Protein AF-A0A7D9HE94-F1 (afdb_monomer)

Radius of gyration: 26.47 Å; Cα contacts (8 Å, |Δi|>4): 13; chains: 1; bounding box: 56×40×53 Å

Organism: Paramuricea clavata (NCBI:txid317549)

Sequence (73 aa):
MDSFNEDLKVLDLNDDYDLSVLIDKYENTLKETLQQHAPQKRRIITLRPLSPWYNDHHGTMRRLVKKKEIAGN

Foldseek 3Di:
DCPLVVLVVVPPLPDDPDPVVSVVSVVVSVVVSCCVPPNDDDDDDPDDPDDPPDDCVVVVVVVVVVVCVVVVD

Secondary structure (DSSP, 8-state):
--HHHHHHHT------S-HHHHHHHHHHHHHHHHHHHS--PPP----PPPPTT--THHHHHHHHHHHHHHHT-

pLDDT: mean 79.39, std 8.39, range [50.94, 89.94]

Structure (mmCIF, N/CA/C/O backbone):
data_AF-A0A7D9HE94-F1
#
_entry.id   AF-A0A7D9HE94-F1
#
loop_
_atom_site.group_PDB
_atom_site.id
_atom_site.type_symbol
_atom_site.label_atom_id
_atom_site.label_alt_id
_atom_site.label_comp_id
_atom_site.label_asym_id
_atom_site.label_entity_id
_atom_site.label_seq_id
_atom_site.pdbx_PDB_ins_code
_atom_site.Cartn_x
_atom_site.Cartn_y
_atom_site.Cartn_z
_atom_site.occupancy
_atom_site.B_iso_or_equiv
_atom_site.auth_seq_id
_atom_site.auth_comp_id
_atom_site.auth_asym_id
_atom_site.auth_atom_id
_atom_site.pdbx_PDB_model_num
ATOM 1 N N . MET A 1 1 ? 4.690 13.348 10.400 1.00 56.78 1 MET A N 1
ATOM 2 C CA . MET A 1 1 ? 4.509 11.887 10.590 1.00 56.78 1 MET A CA 1
ATOM 3 C C . MET A 1 1 ? 3.228 11.607 11.380 1.00 56.78 1 MET A C 1
ATOM 5 O O . MET A 1 1 ? 2.792 10.469 11.441 1.00 56.78 1 MET A O 1
ATOM 9 N N . ASP A 1 2 ? 2.592 12.651 11.917 1.00 68.94 2 ASP A N 1
ATOM 10 C CA . ASP A 1 2 ? 1.471 12.559 12.852 1.00 68.94 2 ASP A CA 1
ATOM 11 C C . ASP A 1 2 ? 0.105 12.359 12.186 1.00 68.94 2 ASP A C 1
ATOM 13 O O . ASP A 1 2 ? -0.795 11.838 12.831 1.00 68.94 2 ASP A O 1
ATOM 17 N N . SER A 1 3 ? -0.036 12.660 10.889 1.00 81.94 3 SER A N 1
ATOM 18 C CA . SER A 1 3 ? -1.313 12.549 10.165 1.00 81.94 3 SER A CA 1
ATOM 19 C C . SER A 1 3 ? -1.875 11.126 10.128 1.00 81.94 3 SER A C 1
ATOM 21 O O . SER A 1 3 ? -3.070 10.947 10.293 1.00 81.94 3 SER A O 1
ATOM 23 N N . PHE A 1 4 ? -1.030 10.099 9.987 1.00 83.88 4 PHE A N 1
ATOM 24 C CA . PHE A 1 4 ? -1.487 8.704 10.053 1.00 83.88 4 PHE A CA 1
ATOM 25 C C . PHE A 1 4 ? -2.028 8.344 11.444 1.00 83.88 4 PHE A C 1
ATOM 27 O O . PHE A 1 4 ? -3.048 7.676 11.564 1.00 83.88 4 PHE A O 1
ATOM 34 N N . ASN A 1 5 ? -1.347 8.792 12.502 1.00 81.94 5 ASN A N 1
ATOM 35 C CA . ASN A 1 5 ? -1.768 8.523 13.876 1.00 81.94 5 ASN A CA 1
ATOM 36 C C . ASN A 1 5 ? -3.007 9.334 14.267 1.00 81.94 5 ASN A C 1
ATOM 38 O O . ASN A 1 5 ? -3.782 8.875 15.098 1.00 81.94 5 ASN A O 1
ATOM 42 N N . GLU A 1 6 ? -3.192 10.530 13.707 1.00 84.88 6 GLU A N 1
ATOM 43 C CA . GLU A 1 6 ? -4.431 11.295 13.852 1.00 84.88 6 GLU A CA 1
ATOM 44 C C . GLU A 1 6 ? -5.589 10.606 13.131 1.00 84.88 6 GLU A C 1
ATOM 46 O O . GLU A 1 6 ? -6.614 10.365 13.762 1.00 84.88 6 GLU A O 1
ATOM 51 N N . ASP A 1 7 ? -5.395 10.173 11.883 1.00 81.31 7 ASP A N 1
ATOM 52 C CA . ASP A 1 7 ? -6.413 9.440 11.122 1.00 81.31 7 ASP A CA 1
ATOM 53 C C . ASP A 1 7 ? -6.790 8.115 11.810 1.00 81.31 7 ASP A C 1
ATOM 55 O O . ASP A 1 7 ? -7.957 7.733 11.832 1.00 81.31 7 ASP A O 1
ATOM 59 N N . LEU A 1 8 ? -5.828 7.447 12.461 1.00 79.31 8 LEU A N 1
ATOM 60 C CA . LEU A 1 8 ? -6.095 6.240 13.244 1.00 79.31 8 LEU A CA 1
ATOM 61 C C . LEU A 1 8 ? -6.869 6.529 14.543 1.00 79.31 8 LEU A C 1
ATOM 63 O O . LEU A 1 8 ? -7.599 5.670 15.018 1.00 79.31 8 LEU A O 1
ATOM 67 N N . LYS A 1 9 ? -6.728 7.720 15.136 1.00 77.94 9 LYS A N 1
ATOM 68 C CA . LYS A 1 9 ? -7.478 8.120 16.344 1.00 77.94 9 LYS A CA 1
ATOM 69 C C . LYS A 1 9 ? -8.914 8.534 16.043 1.00 77.94 9 LYS A C 1
ATOM 7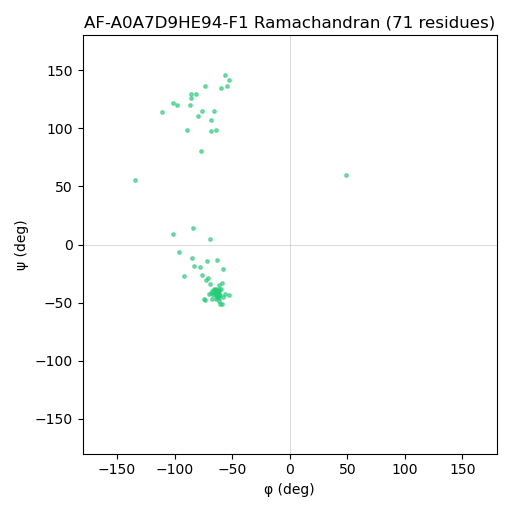1 O O . LYS A 1 9 ? -9.733 8.542 16.956 1.00 77.94 9 LYS A O 1
ATOM 76 N N . VAL A 1 10 ? -9.211 8.878 14.791 1.00 75.62 10 VAL A N 1
ATOM 77 C CA . VAL A 1 10 ? -10.581 9.126 14.319 1.00 75.62 10 VAL A CA 1
ATOM 78 C C . VAL A 1 10 ? -11.377 7.816 14.217 1.00 75.62 10 VAL A C 1
ATOM 80 O O . VAL A 1 10 ? -12.603 7.871 14.154 1.00 75.62 10 VAL A O 1
ATOM 83 N N . LEU A 1 11 ? -10.723 6.642 14.268 1.00 70.88 11 LEU A N 1
ATOM 84 C CA . LEU A 1 11 ? -11.426 5.363 14.390 1.00 70.88 11 LEU A CA 1
ATOM 85 C C . LEU A 1 11 ? -12.179 5.293 15.723 1.00 70.88 11 LEU A C 1
ATOM 87 O O . LEU A 1 11 ? -11.630 4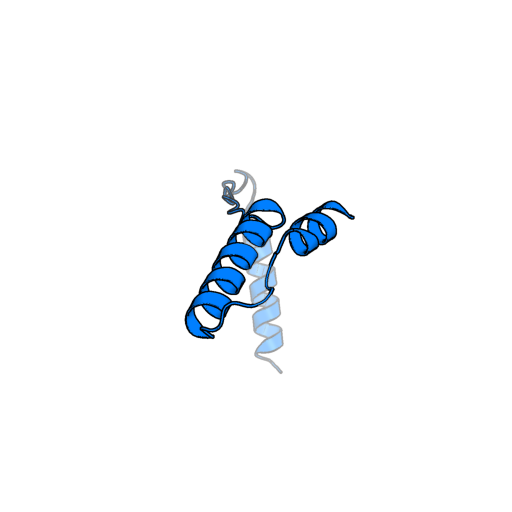.920 16.761 1.00 70.88 11 LEU A O 1
ATOM 91 N N . ASP A 1 12 ? -13.471 5.582 15.665 1.00 70.88 12 ASP A N 1
ATOM 92 C CA . ASP A 1 12 ? -14.411 5.242 16.719 1.00 70.88 12 ASP A CA 1
ATOM 93 C C . ASP A 1 12 ? 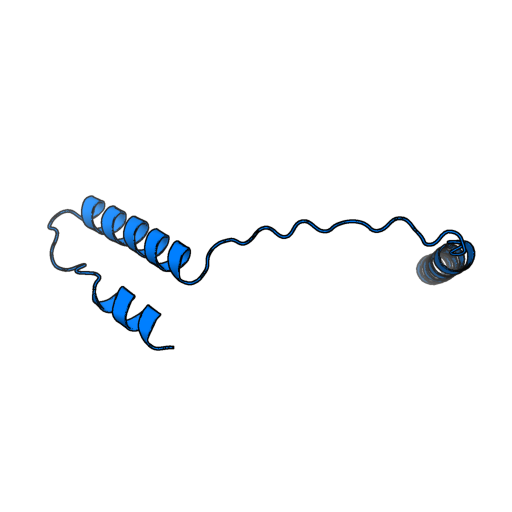-14.743 3.742 16.630 1.00 70.88 12 ASP A C 1
ATOM 95 O O . ASP A 1 12 ? -15.729 3.325 16.026 1.00 70.88 12 ASP A O 1
ATOM 99 N N . LEU A 1 13 ? -13.845 2.913 17.172 1.00 72.94 13 LEU A N 1
ATOM 100 C CA . LEU A 1 13 ? -14.046 1.466 17.357 1.00 72.94 13 LEU A CA 1
ATOM 101 C C . LEU A 1 13 ? -14.807 1.147 18.655 1.00 72.94 13 LEU A C 1
ATOM 103 O O . LEU A 1 13 ? -14.771 0.007 19.120 1.00 72.94 13 LEU A O 1
ATOM 107 N N . ASN A 1 14 ? -15.440 2.139 19.285 1.00 72.25 14 ASN A N 1
ATOM 108 C CA . ASN A 1 14 ? -16.109 1.932 20.562 1.00 72.25 14 ASN A CA 1
ATOM 109 C C . ASN A 1 14 ? -17.507 1.323 20.369 1.00 72.25 14 ASN A C 1
ATOM 111 O O . ASN A 1 14 ? -18.324 1.839 19.613 1.00 72.25 14 ASN A O 1
ATOM 115 N N . ASP A 1 15 ? -17.753 0.241 21.112 1.00 65.56 15 ASP A N 1
ATOM 116 C CA . ASP A 1 15 ? -19.053 -0.336 21.476 1.00 65.56 15 ASP A CA 1
ATOM 117 C C . ASP A 1 15 ? -20.085 -0.547 20.354 1.00 65.56 15 ASP A C 1
ATOM 119 O O . ASP A 1 15 ? -21.236 -0.116 20.446 1.00 65.56 15 ASP A O 1
ATOM 123 N N . ASP A 1 16 ? -19.730 -1.357 19.354 1.00 61.69 16 ASP A N 1
ATOM 124 C CA . ASP A 1 16 ? -20.747 -2.171 18.685 1.00 61.69 16 ASP A CA 1
ATOM 125 C C . ASP A 1 16 ? -20.944 -3.475 19.474 1.00 61.69 16 ASP A C 1
ATOM 127 O O . ASP A 1 16 ? -20.004 -4.232 19.709 1.00 61.69 16 ASP A O 1
ATOM 131 N N . TYR A 1 17 ? -22.189 -3.777 19.852 1.00 70.31 17 TYR A N 1
ATOM 132 C CA . TYR A 1 17 ? -22.554 -5.049 20.497 1.00 70.31 17 TYR A CA 1
ATOM 133 C C . TYR A 1 17 ? -22.322 -6.277 19.595 1.00 70.31 17 TYR A C 1
ATOM 135 O O . TYR A 1 17 ? -22.363 -7.411 20.074 1.00 70.31 17 TYR A O 1
ATOM 143 N N . ASP A 1 18 ? -22.097 -6.056 18.298 1.00 82.94 18 ASP A N 1
ATOM 144 C CA . ASP A 1 18 ? -21.879 -7.088 17.294 1.00 82.94 18 ASP A CA 1
ATOM 145 C C . ASP A 1 18 ? -20.427 -7.072 16.801 1.00 82.94 18 ASP A C 1
ATOM 147 O O . ASP A 1 18 ? -19.969 -6.143 16.131 1.00 82.94 18 ASP A O 1
ATOM 151 N N . LEU A 1 19 ? -19.712 -8.153 17.113 1.00 86.25 19 LEU A N 1
ATOM 152 C CA . LEU A 1 19 ? -18.321 -8.360 16.727 1.00 86.25 19 LEU A CA 1
ATOM 153 C C . LEU A 1 19 ? -18.123 -8.334 15.205 1.00 86.25 19 LEU A C 1
ATOM 155 O O . LEU A 1 19 ? -17.071 -7.903 14.741 1.00 86.25 19 LEU A O 1
ATOM 159 N N . SER A 1 20 ? -19.110 -8.791 14.429 1.00 87.50 20 SER A N 1
ATOM 160 C CA . SER A 1 20 ? -19.001 -8.813 12.966 1.00 87.50 20 SER A 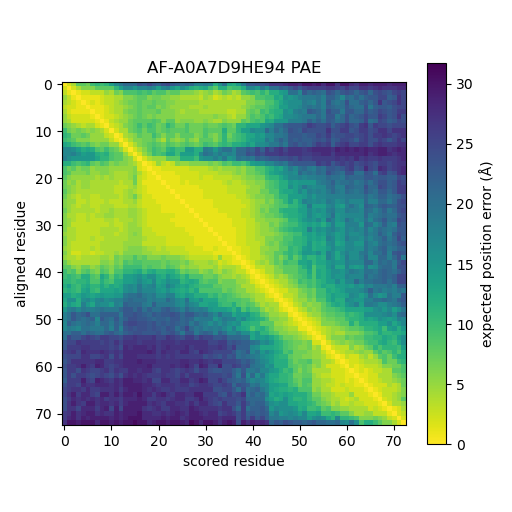CA 1
ATOM 161 C C . SER A 1 20 ? -18.949 -7.398 12.387 1.00 87.50 20 SER A C 1
ATOM 163 O O . SER A 1 20 ? -18.076 -7.089 11.580 1.00 87.50 20 SER A O 1
ATOM 165 N N . VAL A 1 21 ? -19.801 -6.510 12.898 1.00 84.75 21 VAL A N 1
ATOM 166 C CA . VAL A 1 21 ? -19.847 -5.094 12.515 1.00 84.75 21 VAL A CA 1
ATOM 167 C C . VAL A 1 21 ? -18.552 -4.382 12.904 1.00 84.75 21 VAL A C 1
ATOM 169 O O . VAL A 1 21 ? -18.031 -3.582 12.126 1.00 84.75 21 VAL A O 1
ATOM 172 N N . LEU A 1 22 ? -17.990 -4.712 14.071 1.00 86.19 22 LEU A N 1
ATOM 173 C CA . LEU A 1 22 ? -16.717 -4.152 14.517 1.00 86.19 22 LEU A CA 1
ATOM 174 C C . LEU A 1 22 ? -15.549 -4.572 13.612 1.00 86.19 22 LEU A C 1
ATOM 176 O O . LEU A 1 22 ? -14.706 -3.741 13.270 1.00 86.19 22 LEU A O 1
ATOM 180 N N . ILE A 1 23 ? -15.503 -5.847 13.211 1.00 88.94 23 ILE A N 1
ATOM 181 C CA . ILE A 1 23 ? -14.489 -6.363 12.281 1.00 88.94 23 ILE A CA 1
ATOM 182 C C . ILE A 1 23 ? -14.604 -5.643 10.939 1.00 88.94 23 ILE A C 1
ATOM 184 O O . ILE A 1 23 ? -13.606 -5.115 10.449 1.00 88.94 23 ILE A O 1
ATOM 188 N N . ASP A 1 24 ? -15.813 -5.538 10.389 1.00 88.56 24 ASP A N 1
ATOM 189 C CA . ASP A 1 24 ? -16.036 -4.866 9.109 1.00 88.56 24 ASP A CA 1
ATOM 190 C C . ASP A 1 24 ? -15.627 -3.387 9.170 1.00 88.56 24 ASP A C 1
ATOM 192 O O . ASP A 1 24 ? -14.976 -2.878 8.253 1.00 88.56 24 ASP A O 1
ATOM 196 N N . LYS A 1 25 ? -15.956 -2.677 10.257 1.00 86.44 25 LYS A N 1
ATOM 197 C CA . LYS A 1 25 ? -15.518 -1.287 10.465 1.00 86.44 25 LYS A CA 1
ATOM 198 C C . LYS A 1 25 ? -13.999 -1.183 10.539 1.00 86.44 25 LYS A C 1
ATOM 200 O O . LYS A 1 25 ? -13.417 -0.317 9.882 1.00 86.44 25 LYS A O 1
ATOM 205 N N . TYR A 1 26 ? -13.348 -2.061 11.298 1.00 88.19 26 TYR A N 1
ATOM 206 C CA . TYR A 1 26 ? -11.893 -2.081 11.407 1.00 88.19 26 TYR A CA 1
ATOM 207 C C . TYR A 1 26 ? -11.226 -2.322 10.048 1.00 88.19 26 TYR A C 1
ATOM 209 O O . TYR A 1 26 ? -10.366 -1.541 9.638 1.00 88.19 26 TYR A O 1
ATOM 217 N N . GLU A 1 27 ? -11.639 -3.367 9.329 1.00 89.94 27 GLU A N 1
ATOM 218 C CA . GLU A 1 27 ? -11.043 -3.744 8.046 1.00 89.94 27 GLU A CA 1
ATOM 219 C C . GLU A 1 27 ? -11.230 -2.659 6.985 1.00 89.94 27 GLU A C 1
ATOM 221 O O . GLU A 1 27 ? -10.273 -2.296 6.291 1.00 89.94 27 GLU A O 1
ATOM 226 N N . ASN A 1 28 ? -12.442 -2.105 6.878 1.00 88.62 28 ASN A N 1
ATOM 227 C CA . ASN A 1 28 ? -12.731 -1.042 5.921 1.00 88.62 28 ASN A CA 1
ATOM 228 C C . ASN A 1 28 ? -11.914 0.215 6.221 1.00 88.62 28 ASN A C 1
ATOM 230 O O . ASN A 1 28 ? -11.285 0.765 5.316 1.00 88.62 28 ASN A O 1
ATOM 234 N N . THR A 1 29 ? -11.848 0.627 7.487 1.00 86.25 29 THR A N 1
ATOM 235 C CA . THR A 1 29 ? -11.130 1.854 7.840 1.00 86.25 29 THR A CA 1
ATOM 236 C C . THR A 1 29 ? -9.623 1.679 7.675 1.00 86.25 29 THR A C 1
ATOM 238 O O . THR A 1 29 ? -8.970 2.527 7.074 1.00 86.25 29 THR A O 1
ATOM 241 N N . LEU A 1 30 ? -9.063 0.538 8.096 1.00 88.31 30 LEU A N 1
ATOM 242 C CA . LEU A 1 30 ? -7.650 0.224 7.872 1.00 88.31 30 LEU A CA 1
ATOM 243 C C . LEU A 1 30 ? -7.300 0.272 6.381 1.00 88.31 30 LEU A C 1
ATOM 245 O O . LEU A 1 30 ? -6.264 0.817 5.993 1.00 88.31 30 LEU A O 1
ATOM 249 N N . LYS A 1 31 ? -8.171 -0.280 5.533 1.00 89.56 31 LYS A N 1
ATOM 250 C CA . LYS A 1 31 ? -7.992 -0.260 4.082 1.00 89.56 31 LYS A CA 1
ATOM 251 C C . LYS A 1 31 ? -7.996 1.165 3.531 1.00 89.56 31 LYS A C 1
ATOM 253 O O . LYS A 1 31 ? -7.132 1.481 2.715 1.00 89.56 31 LYS A O 1
ATOM 258 N N . GLU A 1 32 ? -8.911 2.022 3.974 1.00 88.62 32 GLU A N 1
ATOM 259 C CA . GLU A 1 32 ? -8.962 3.430 3.561 1.00 88.62 32 GLU A CA 1
ATOM 260 C C . GLU A 1 32 ? -7.724 4.211 4.014 1.00 88.62 32 GLU A C 1
ATOM 262 O O . GLU A 1 32 ? -7.078 4.874 3.196 1.00 88.62 32 GLU A O 1
ATOM 267 N N . THR A 1 33 ? -7.315 4.06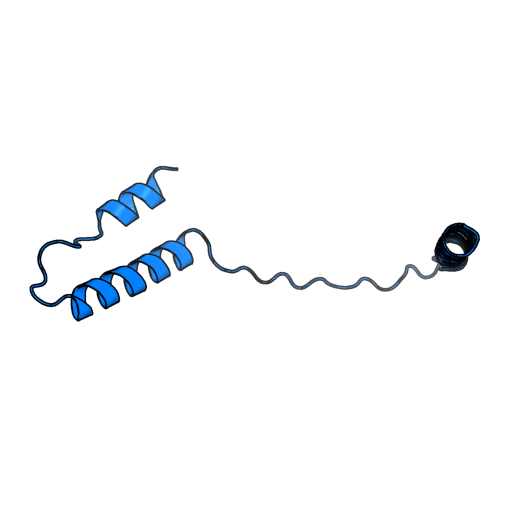3 5.277 1.00 89.19 33 THR A N 1
ATOM 268 C CA . THR A 1 33 ? -6.107 4.713 5.802 1.00 89.19 33 THR A CA 1
ATOM 269 C C . THR A 1 33 ? -4.862 4.262 5.031 1.00 89.19 33 THR A C 1
ATOM 271 O O . THR A 1 33 ? -4.030 5.084 4.636 1.00 89.19 33 THR A O 1
ATOM 274 N N . LEU A 1 34 ? -4.735 2.963 4.744 1.00 89.00 34 LEU A N 1
ATOM 275 C CA . LEU A 1 34 ? -3.633 2.438 3.935 1.00 89.00 34 LEU A CA 1
ATOM 276 C C . LEU A 1 34 ? -3.687 2.942 2.490 1.00 89.00 34 LEU A C 1
ATOM 278 O O . LEU A 1 34 ? -2.644 3.260 1.926 1.00 89.00 34 LEU A O 1
ATOM 282 N N . GLN A 1 35 ? -4.871 3.069 1.892 1.00 89.19 35 GLN A N 1
ATOM 283 C CA . GLN A 1 35 ? -5.028 3.624 0.547 1.00 89.19 35 GLN A CA 1
ATOM 284 C C . GLN A 1 35 ? -4.529 5.077 0.475 1.00 89.19 35 GLN A C 1
ATOM 286 O O . GLN A 1 35 ? -3.884 5.459 -0.503 1.00 89.19 35 GLN A O 1
ATOM 291 N N . GLN A 1 36 ? -4.803 5.878 1.507 1.00 89.62 36 GLN A N 1
ATOM 292 C CA . GLN A 1 36 ? -4.416 7.287 1.578 1.00 89.62 36 GLN A CA 1
ATOM 293 C C . GLN A 1 36 ? -2.915 7.470 1.836 1.00 89.62 36 GLN A C 1
ATOM 295 O O . GLN A 1 36 ? -2.253 8.243 1.138 1.00 89.62 36 GLN A O 1
ATOM 300 N N . HIS A 1 37 ? -2.364 6.753 2.818 1.00 89.50 37 HIS A N 1
ATOM 301 C CA . HIS A 1 37 ? -0.977 6.946 3.268 1.00 89.50 37 HIS A CA 1
ATOM 302 C C . HIS A 1 37 ? 0.036 6.052 2.548 1.00 89.50 37 HIS A C 1
ATOM 304 O O . HIS A 1 37 ? 1.202 6.422 2.407 1.00 89.50 37 HIS A O 1
ATOM 310 N N . ALA A 1 38 ? -0.394 4.893 2.054 1.00 87.06 38 ALA A N 1
ATOM 311 C CA . ALA A 1 38 ? 0.442 3.907 1.376 1.00 87.06 38 ALA A CA 1
ATOM 312 C C . ALA A 1 38 ? -0.217 3.372 0.085 1.00 87.06 38 ALA A C 1
ATOM 314 O O . ALA A 1 38 ? -0.347 2.157 -0.093 1.00 87.06 38 ALA A O 1
ATOM 315 N N . PRO A 1 39 ? -0.606 4.249 -0.864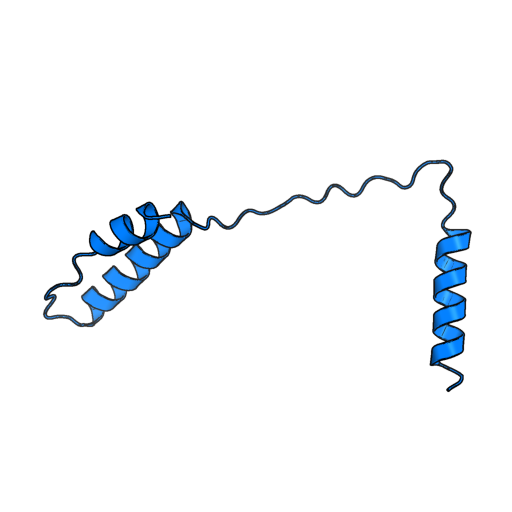 1.00 88.31 39 PRO A N 1
ATOM 316 C CA . PRO A 1 39 ? -1.246 3.814 -2.097 1.00 88.31 39 PRO A CA 1
ATOM 317 C C . PRO A 1 39 ? -0.332 2.872 -2.880 1.00 88.31 39 PRO A C 1
ATOM 319 O O . PRO A 1 39 ? 0.852 3.158 -3.103 1.00 88.31 39 PRO A O 1
ATOM 322 N N . GLN A 1 40 ? -0.898 1.772 -3.377 1.00 86.25 40 GLN A N 1
ATOM 323 C CA . GLN A 1 40 ? -0.168 0.841 -4.226 1.00 86.25 40 GLN A CA 1
ATOM 324 C C . GLN A 1 40 ? 0.147 1.496 -5.578 1.00 86.25 40 GLN A C 1
ATOM 326 O O . GLN A 1 40 ? -0.667 1.519 -6.503 1.00 86.25 40 GLN A O 1
ATOM 331 N N . LYS A 1 41 ? 1.365 2.021 -5.717 1.00 85.31 41 LYS A N 1
ATOM 332 C CA . LYS A 1 41 ? 1.836 2.628 -6.965 1.00 85.31 41 LYS A CA 1
ATOM 333 C C . LYS A 1 41 ? 2.420 1.555 -7.875 1.00 85.31 41 LYS A C 1
ATOM 335 O O . LYS A 1 41 ? 3.400 0.894 -7.539 1.00 85.31 41 LYS A O 1
ATOM 340 N N . ARG A 1 42 ? 1.840 1.401 -9.065 1.00 86.00 42 ARG A N 1
ATOM 341 C CA . ARG A 1 42 ? 2.432 0.588 -10.134 1.00 86.00 42 ARG A CA 1
ATOM 342 C C . ARG A 1 42 ? 3.410 1.453 -10.920 1.00 86.00 42 ARG A C 1
ATOM 344 O O . ARG A 1 42 ? 3.060 2.548 -11.350 1.00 86.00 42 ARG A O 1
ATOM 351 N N . ARG A 1 43 ? 4.632 0.961 -11.121 1.00 85.00 43 ARG A N 1
ATOM 352 C CA . ARG A 1 43 ? 5.624 1.614 -11.982 1.00 85.00 43 ARG A CA 1
ATOM 353 C C . ARG A 1 43 ? 5.677 0.896 -13.322 1.00 85.00 43 ARG A C 1
ATOM 355 O O . ARG A 1 43 ? 5.994 -0.289 -13.366 1.00 85.00 43 ARG A O 1
ATOM 362 N N . ILE A 1 44 ? 5.430 1.623 -14.408 1.00 86.50 44 ILE A N 1
ATOM 363 C CA . ILE A 1 44 ? 5.728 1.136 -15.756 1.00 86.50 44 ILE A CA 1
ATOM 364 C C . ILE A 1 44 ? 7.239 1.256 -15.949 1.00 86.50 44 ILE A C 1
ATOM 366 O O . ILE A 1 44 ? 7.795 2.352 -15.911 1.00 86.50 44 ILE A O 1
ATOM 370 N N . ILE A 1 45 ? 7.915 0.119 -16.102 1.00 85.94 45 ILE A N 1
ATOM 371 C CA . ILE A 1 45 ? 9.338 0.086 -16.436 1.00 85.94 45 ILE A CA 1
ATOM 372 C C . ILE A 1 45 ? 9.430 0.086 -17.957 1.00 85.94 45 ILE A C 1
ATOM 374 O O . ILE A 1 45 ? 9.264 -0.949 -18.597 1.00 85.9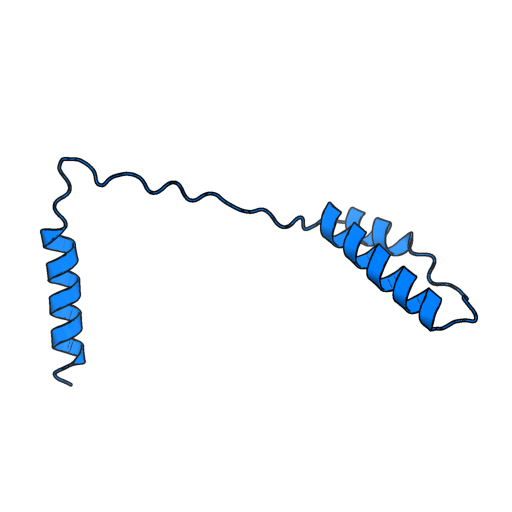4 45 ILE A O 1
ATOM 378 N N . THR A 1 46 ? 9.672 1.255 -18.541 1.00 84.44 46 THR A N 1
ATOM 379 C CA . THR A 1 46 ? 9.972 1.369 -19.967 1.00 84.44 46 THR A CA 1
ATOM 380 C C . THR A 1 46 ? 11.331 0.736 -20.231 1.00 84.44 46 THR A C 1
ATOM 382 O O . THR A 1 46 ? 12.377 1.276 -19.861 1.00 84.44 46 THR A O 1
ATOM 385 N N . LEU A 1 47 ? 11.315 -0.438 -20.861 1.00 83.81 47 LEU A N 1
ATOM 386 C CA . LEU A 1 47 ? 12.527 -1.048 -21.385 1.00 83.81 47 LEU A CA 1
ATOM 387 C C . LEU A 1 47 ? 13.036 -0.159 -22.514 1.00 83.81 47 LEU A C 1
ATOM 389 O O . LEU A 1 47 ? 12.366 0.026 -23.529 1.00 83.81 47 LEU A O 1
ATOM 393 N N . ARG A 1 48 ? 14.214 0.431 -22.314 1.00 81.81 48 ARG A N 1
ATOM 394 C CA . ARG A 1 48 ? 14.881 1.158 -23.387 1.00 81.81 48 ARG A CA 1
ATOM 395 C C . ARG A 1 48 ? 15.439 0.140 -24.382 1.00 81.81 48 ARG A C 1
ATOM 397 O O . ARG A 1 48 ? 16.007 -0.860 -23.933 1.00 81.81 48 ARG A O 1
ATOM 404 N N . PRO A 1 49 ? 15.292 0.370 -25.699 1.00 82.50 49 PRO A N 1
ATOM 405 C CA . PRO A 1 49 ? 16.010 -0.435 -26.672 1.00 82.50 49 PRO A CA 1
ATOM 406 C C . PRO A 1 49 ? 17.505 -0.345 -26.366 1.00 82.50 49 PRO A C 1
ATOM 408 O O . PRO A 1 49 ? 17.993 0.688 -25.892 1.00 82.50 49 PRO A O 1
ATOM 411 N N . LEU A 1 50 ? 18.222 -1.441 -26.607 1.00 75.94 50 LEU A N 1
ATOM 412 C CA . LEU A 1 50 ? 19.676 -1.431 -26.516 1.00 75.94 50 LEU A CA 1
ATOM 413 C C . LEU A 1 50 ? 20.205 -0.319 -27.424 1.00 75.94 50 LEU A C 1
ATOM 415 O O . LEU A 1 50 ? 19.710 -0.137 -28.540 1.00 75.94 50 LEU A O 1
ATOM 419 N N . SER A 1 51 ? 21.183 0.445 -26.933 1.00 80.31 51 SER A N 1
ATOM 420 C CA . SER A 1 51 ? 21.831 1.465 -27.753 1.00 80.31 51 SER A CA 1
ATOM 421 C C . SER A 1 51 ? 22.316 0.826 -29.063 1.00 80.31 51 SER A C 1
ATOM 423 O O . SER A 1 51 ? 22.842 -0.283 -29.006 1.00 80.31 51 SER A O 1
ATOM 425 N N . PRO A 1 52 ? 22.219 1.496 -30.227 1.00 78.00 52 PRO A N 1
ATOM 426 C CA . PRO A 1 52 ? 22.613 0.908 -31.516 1.00 78.00 52 PRO A CA 1
ATOM 427 C C . PRO A 1 52 ? 24.074 0.432 -31.587 1.00 78.00 52 PRO A C 1
ATOM 429 O O . PRO A 1 52 ? 24.424 -0.400 -32.414 1.00 78.00 52 PRO A O 1
ATOM 432 N N . TRP A 1 53 ? 24.927 0.964 -30.711 1.00 77.06 53 TRP A N 1
ATOM 433 C CA . TRP A 1 53 ? 26.337 0.601 -30.564 1.00 77.06 53 TRP A CA 1
ATOM 434 C C . TRP A 1 53 ? 26.592 -0.433 -29.455 1.00 77.06 53 TRP A C 1
ATOM 436 O O . TRP A 1 53 ? 27.721 -0.892 -29.283 1.00 77.06 53 TRP A O 1
ATOM 446 N N . TYR A 1 54 ? 25.573 -0.790 -28.670 1.00 75.62 54 TYR A N 1
ATOM 447 C CA . TYR A 1 54 ? 25.699 -1.786 -27.618 1.00 75.62 54 TYR A CA 1
ATOM 448 C C . TYR A 1 54 ? 25.631 -3.187 -28.219 1.00 75.62 54 TYR A C 1
ATOM 450 O O . TYR A 1 54 ? 24.581 -3.654 -28.655 1.00 75.62 54 TYR A O 1
ATOM 458 N N . ASN A 1 55 ? 26.765 -3.875 -28.193 1.00 75.31 55 ASN A N 1
ATOM 459 C CA . ASN A 1 55 ? 26.861 -5.288 -28.513 1.00 75.31 55 ASN A CA 1
ATOM 460 C C . ASN A 1 55 ? 26.858 -6.103 -27.206 1.00 75.31 55 ASN A C 1
ATOM 462 O O . ASN A 1 55 ? 27.757 -5.949 -26.375 1.00 75.31 55 ASN A O 1
ATOM 466 N N . ASP A 1 56 ? 25.884 -7.004 -27.026 1.00 72.25 56 ASP A N 1
ATOM 467 C CA . ASP A 1 56 ? 25.779 -7.883 -25.841 1.00 72.25 56 ASP A CA 1
ATOM 468 C C . ASP A 1 56 ? 26.897 -8.954 -25.785 1.00 72.25 56 ASP A C 1
ATOM 470 O O . ASP A 1 56 ? 26.950 -9.796 -24.886 1.00 72.25 56 ASP A O 1
ATOM 474 N N . HIS A 1 57 ? 27.854 -8.921 -26.717 1.00 73.19 57 HIS A N 1
ATOM 475 C CA . HIS A 1 57 ? 29.011 -9.814 -26.747 1.00 73.19 57 HIS A CA 1
ATOM 476 C C . HIS A 1 57 ? 29.792 -9.825 -25.421 1.00 73.19 57 HIS A C 1
ATOM 478 O O . HIS A 1 57 ? 30.103 -10.883 -24.882 1.00 73.19 57 HIS A O 1
ATOM 484 N N . HIS A 1 58 ? 30.039 -8.665 -24.806 1.00 70.38 58 HIS A N 1
ATOM 485 C CA . HIS A 1 58 ? 30.778 -8.612 -23.536 1.00 70.38 58 HIS A CA 1
ATOM 486 C C . HIS A 1 58 ? 29.931 -9.036 -22.320 1.00 70.38 58 HIS A C 1
ATOM 488 O O . HIS A 1 58 ? 30.468 -9.484 -21.303 1.00 70.38 58 HIS A O 1
ATOM 494 N N . GLY A 1 59 ? 28.605 -8.880 -22.388 1.00 70.81 59 GLY A N 1
ATOM 495 C CA . GLY A 1 59 ? 27.677 -9.319 -21.342 1.00 70.81 59 GLY A CA 1
ATOM 496 C C . GLY A 1 59 ? 27.506 -10.836 -21.339 1.00 70.81 59 GLY A C 1
ATOM 497 O O . GLY A 1 59 ? 27.633 -11.485 -20.299 1.00 70.81 59 GLY A O 1
ATOM 498 N N . THR A 1 60 ? 27.298 -11.409 -22.521 1.00 74.75 60 THR A N 1
ATOM 499 C CA . THR A 1 60 ? 27.177 -12.856 -22.733 1.00 74.75 60 THR A CA 1
ATOM 500 C C . THR A 1 60 ? 28.461 -13.598 -22.362 1.00 74.75 60 THR A C 1
ATOM 502 O O . THR A 1 60 ? 28.387 -14.574 -21.618 1.00 74.75 60 THR A O 1
ATOM 505 N N . MET A 1 61 ? 29.638 -13.088 -22.743 1.00 71.12 61 MET A N 1
ATOM 506 C CA . MET A 1 61 ? 30.932 -13.669 -22.351 1.00 71.12 61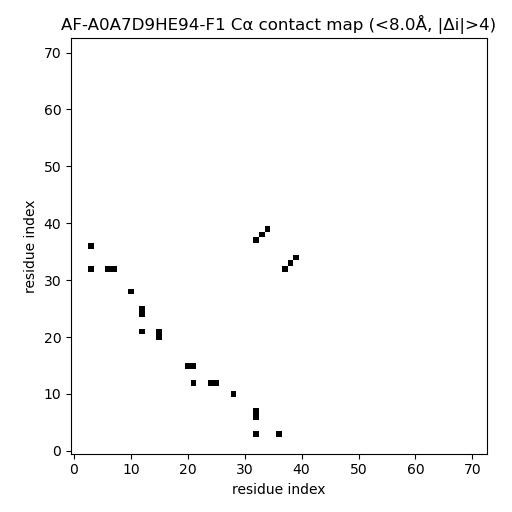 MET A CA 1
ATOM 507 C C . MET A 1 61 ? 31.117 -13.739 -20.829 1.00 71.12 61 MET A C 1
ATOM 509 O O . MET A 1 61 ? 31.488 -14.786 -20.301 1.00 71.12 61 MET A O 1
ATOM 513 N N . ARG A 1 62 ? 30.780 -12.669 -20.093 1.00 72.56 62 ARG A N 1
ATOM 514 C CA . ARG A 1 62 ? 30.848 -12.669 -18.618 1.00 72.56 62 ARG A CA 1
ATOM 515 C C . ARG A 1 62 ? 29.909 -13.698 -17.984 1.00 72.56 62 ARG A C 1
ATOM 517 O O . ARG A 1 62 ? 30.299 -14.379 -17.039 1.00 72.56 62 ARG A O 1
ATOM 524 N N . ARG A 1 63 ? 28.688 -13.851 -18.515 1.00 77.25 63 ARG A N 1
ATOM 525 C CA . ARG A 1 63 ? 27.739 -14.882 -18.049 1.00 77.25 63 ARG A CA 1
ATOM 526 C C . ARG A 1 63 ? 28.264 -16.298 -18.311 1.00 77.25 63 ARG A C 1
ATOM 528 O O . ARG A 1 63 ? 28.092 -17.171 -17.464 1.00 77.25 63 ARG A O 1
ATOM 535 N N . LEU A 1 64 ? 28.915 -16.522 -19.453 1.00 77.50 64 LEU A N 1
ATOM 536 C CA . LEU A 1 64 ? 29.486 -17.820 -19.822 1.00 77.50 64 LEU A CA 1
ATOM 537 C C . LEU A 1 64 ? 30.674 -18.214 -18.937 1.00 77.50 64 LEU A C 1
ATOM 539 O O . LEU A 1 64 ? 30.737 -19.367 -18.516 1.00 77.50 64 LEU A O 1
ATOM 543 N N . VAL A 1 65 ? 31.573 -17.275 -18.620 1.00 77.62 65 VAL A N 1
ATOM 544 C CA . VAL A 1 65 ? 32.688 -17.511 -17.683 1.00 77.62 65 VAL A CA 1
ATOM 545 C C . VAL A 1 65 ? 32.147 -17.931 -16.318 1.00 77.62 65 VAL A C 1
ATOM 547 O O . VAL A 1 65 ? 32.482 -19.008 -15.835 1.00 77.62 65 VAL A O 1
ATOM 550 N N . LYS A 1 66 ? 31.202 -17.162 -15.766 1.00 74.56 66 LYS A N 1
ATOM 551 C CA . LYS A 1 66 ? 30.594 -17.472 -14.467 1.00 74.56 66 LYS A CA 1
ATOM 552 C C . LYS A 1 66 ? 29.894 -18.837 -14.452 1.00 74.56 66 LYS A C 1
ATOM 554 O O . LYS A 1 66 ? 29.975 -19.565 -13.470 1.00 74.56 66 LYS A O 1
ATOM 559 N N . LYS A 1 67 ? 29.217 -19.214 -15.544 1.00 76.81 67 LYS A N 1
ATOM 560 C CA . LYS A 1 67 ? 28.585 -20.538 -15.666 1.00 76.81 67 LYS A CA 1
ATOM 561 C C . LYS A 1 67 ? 29.618 -21.672 -15.687 1.00 76.81 67 LYS A C 1
ATOM 563 O O . LYS A 1 67 ? 29.359 -22.714 -15.096 1.00 76.81 67 LYS A O 1
ATOM 568 N N . LYS A 1 68 ? 30.763 -21.482 -16.354 1.00 73.75 68 LYS A N 1
ATOM 569 C CA . LYS A 1 68 ? 31.853 -22.472 -16.381 1.00 73.75 68 LYS A CA 1
ATOM 570 C C . LYS A 1 68 ? 32.513 -22.644 -15.013 1.00 73.75 68 LYS A C 1
ATOM 572 O O . LYS A 1 68 ? 32.783 -23.774 -14.637 1.00 73.75 68 LYS A O 1
ATOM 577 N N . GLU A 1 69 ? 32.719 -21.558 -14.271 1.00 72.94 69 GLU A N 1
ATOM 578 C CA . GLU A 1 69 ? 33.270 -21.609 -12.907 1.00 72.94 69 GLU A CA 1
ATOM 579 C C . GLU A 1 69 ? 32.345 -22.360 -11.940 1.00 72.94 69 GLU A C 1
ATOM 581 O O . GLU A 1 69 ? 32.811 -23.181 -11.162 1.00 72.94 69 GLU A O 1
ATOM 586 N N . ILE A 1 70 ? 31.028 -22.133 -12.023 1.00 70.25 70 ILE A N 1
ATOM 587 C CA . ILE A 1 70 ? 30.042 -22.811 -11.162 1.00 70.25 70 ILE A CA 1
ATOM 588 C C . ILE A 1 70 ? 29.907 -24.304 -11.498 1.00 70.25 70 ILE A C 1
ATOM 590 O O . ILE A 1 70 ? 29.643 -25.099 -10.609 1.00 70.25 70 ILE A O 1
ATOM 594 N N . ALA A 1 71 ? 30.049 -24.691 -12.768 1.00 72.19 71 ALA A N 1
ATOM 595 C CA . ALA A 1 71 ? 29.911 -26.086 -13.200 1.00 72.19 71 ALA A CA 1
ATOM 596 C C . ALA A 1 71 ? 31.199 -26.918 -13.050 1.00 72.19 71 ALA A C 1
ATOM 598 O O . ALA A 1 71 ? 31.162 -28.128 -13.260 1.00 72.19 71 ALA A O 1
ATOM 599 N N . GLY A 1 72 ? 32.334 -26.269 -12.778 1.00 66.81 72 GLY A N 1
ATOM 600 C CA . GLY A 1 72 ? 33.649 -26.899 -12.646 1.00 66.81 72 GLY A CA 1
ATOM 601 C C . GLY A 1 72 ? 34.113 -27.110 -11.203 1.00 66.81 72 GLY A C 1
ATOM 602 O O . GLY A 1 72 ? 35.276 -27.453 -11.011 1.00 66.81 72 GLY A O 1
ATOM 603 N N . ASN A 1 73 ? 33.238 -26.882 -10.221 1.00 50.94 73 ASN A N 1
ATOM 604 C CA . ASN A 1 73 ? 33.468 -27.065 -8.785 1.00 50.94 73 ASN A CA 1
ATOM 605 C C . ASN A 1 73 ? 32.381 -27.986 -8.216 1.00 50.94 73 ASN A C 1
ATOM 607 O O . ASN A 1 73 ? 32.663 -28.683 -7.220 1.00 50.94 73 ASN A O 1
#

Mean predicted aligned error: 13.5 Å

Solvent-accessible surface area (backbone atoms only — not comparable to full-atom values): 4775 Å² total; per-residue (Å²): 130,58,66,64,60,51,59,58,66,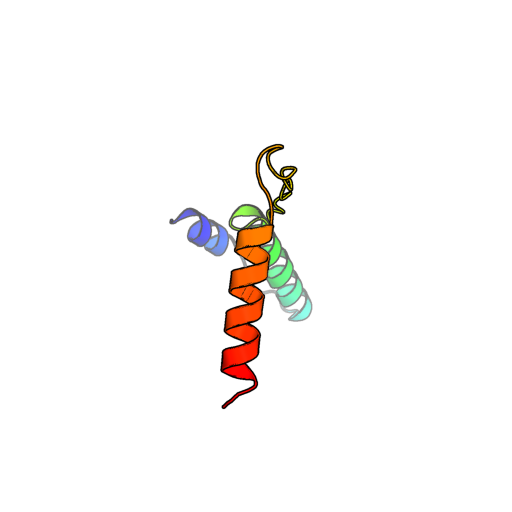67,57,79,82,74,86,62,96,44,68,68,61,49,51,53,51,50,56,53,49,52,50,51,55,39,49,72,78,60,54,89,78,84,80,86,79,80,79,72,76,76,55,96,84,63,67,64,64,68,58,51,51,54,53,51,52,54,51,51,58,66,74,72,112

Nearest PDB structures (foldseek):
  7xt2-assembly1_B  TM=3.158E-01  e=8.439E+00  Homo sapiens